Protein AF-Q6TPJ5-F1 (afdb_monomer)

Nearest PDB structures (foldseek):
  4dep-assembly2_E  TM=9.078E-01  e=1.684E-03  Homo sapiens
  4gaf-assembly1_B  TM=8.472E-01  e=1.483E-03  Homo sapiens
  6u6u-assembly1_R  TM=8.331E-01  e=2.036E-03  Homo sapiens
  5e5r-assembly2_D  TM=7.362E-01  e=3.309E-02  Mus musculus
  8g4l-assembly1_n  TM=6.996E-01  e=2.079E-01  Homo sapiens

Organism: Rattus norvegicus (NCBI:txid10116)

Solvent-accessible surface area (backbone atoms only — not comparable to full-atom values): 7032 Å² total; per-residue (Å²): 131,92,81,87,82,94,80,81,73,74,75,73,72,68,80,77,75,69,92,69,78,83,75,80,84,60,87,78,92,83,87,72,57,71,73,33,77,34,77,48,69,58,76,68,91,72,84,78,94,51,61,47,47,43,25,39,57,87,79,67,44,71,53,46,64,52,83,88,42,51,57,22,38,57,74,59,26,46,36,25,61,54,26,50,75,87,71,68,76,62,69,45,68,48,74,49,72,79,76,80,78,74,83,127

Foldseek 3Di:
DDDDDPPDPPVVVPPPPDPPDPPPDDDDDDDDDAQAKDKDFADDDDDDQFDKWKAQVVVRDTADQDPVDQWHDDRRITIHNDDHPVSDGDMDMDGDDDPPPPDD

InterPro domains:
  IPR003598 Immunoglobulin subtype 2 [SM00408] (33-100)
  IPR007110 Immunoglobulin-like domain [PS50835] (18-104)
  IPR013783 Immunoglobulin-like fold [G3DSA:2.60.40.10] (25-104)
  IPR036179 Immunoglobulin-like domain superfamily [SSF48726] (24-98)
  IPR041416 IL-1Ra-like, immunoglobulin domain [PF18452] (51-100)

Structure (mmCIF, N/CA/C/O backbone):
data_AF-Q6TPJ5-F1
#
_entry.id   AF-Q6TPJ5-F1
#
loop_
_atom_site.group_PDB
_atom_site.id
_atom_site.type_symbol
_atom_site.label_atom_id
_atom_site.label_alt_id
_atom_site.label_comp_id
_atom_site.label_asym_id
_atom_site.label_entity_id
_atom_site.label_seq_id
_atom_site.pdbx_PDB_ins_code
_atom_site.Cartn_x
_atom_site.Cartn_y
_atom_site.Cartn_z
_atom_site.occupancy
_atom_site.B_iso_or_equiv
_atom_site.auth_seq_id
_atom_site.auth_comp_id
_atom_site.auth_asym_id
_atom_site.auth_atom_id
_atom_site.pdbx_PDB_model_num
ATOM 1 N N . MET A 1 1 ? 27.093 7.537 -65.300 1.00 29.89 1 MET A N 1
ATOM 2 C CA . MET A 1 1 ? 27.827 8.443 -64.395 1.00 29.89 1 MET A CA 1
ATOM 3 C C . MET A 1 1 ? 26.827 9.472 -63.882 1.00 29.89 1 MET A C 1
ATOM 5 O O . MET A 1 1 ? 26.262 10.138 -64.728 1.00 29.89 1 MET A O 1
ATOM 9 N N . ILE A 1 2 ? 26.607 9.544 -62.554 1.00 35.25 2 ILE A N 1
ATOM 10 C CA . ILE A 1 2 ? 25.951 10.652 -61.803 1.00 35.25 2 ILE A CA 1
ATOM 11 C C . ILE A 1 2 ? 24.450 10.880 -62.114 1.00 35.25 2 ILE A C 1
ATOM 13 O O . ILE A 1 2 ? 24.061 10.995 -63.258 1.00 35.25 2 ILE A O 1
ATOM 17 N N . GLY A 1 3 ? 23.507 10.982 -61.178 1.00 39.25 3 GLY A N 1
ATOM 18 C CA . GLY A 1 3 ? 23.495 10.938 -59.721 1.00 39.25 3 GLY A CA 1
ATOM 19 C C . GLY A 1 3 ? 22.042 10.661 -59.284 1.00 39.25 3 GLY A C 1
ATOM 20 O O . GLY A 1 3 ? 21.097 11.094 -59.928 1.00 39.25 3 GLY A O 1
ATOM 21 N N . LYS A 1 4 ? 21.803 9.752 -58.341 1.00 45.34 4 LYS A N 1
ATOM 22 C CA . LYS A 1 4 ? 22.053 9.917 -56.903 1.00 45.34 4 LYS A CA 1
ATOM 23 C C . LYS A 1 4 ? 20.892 10.695 -56.242 1.00 45.34 4 LYS A C 1
ATOM 25 O O . LYS A 1 4 ? 20.885 11.913 -56.222 1.00 45.34 4 LYS A O 1
ATOM 30 N N . TRP A 1 5 ? 19.984 9.913 -55.645 1.00 40.97 5 TRP A N 1
ATOM 31 C CA . TRP A 1 5 ? 19.223 10.212 -54.420 1.00 40.97 5 TRP A CA 1
ATOM 32 C C . TRP A 1 5 ? 17.953 11.067 -54.546 1.00 40.97 5 TRP A C 1
ATOM 34 O O . TRP A 1 5 ? 17.933 12.253 -54.247 1.00 40.97 5 TRP A O 1
ATOM 44 N N . ARG A 1 6 ? 16.832 10.389 -54.833 1.00 48.78 6 ARG A N 1
ATOM 45 C CA . ARG A 1 6 ? 15.469 10.877 -54.538 1.00 48.78 6 ARG A CA 1
ATOM 46 C C . ARG A 1 6 ? 14.810 10.152 -53.354 1.00 48.78 6 ARG A C 1
ATOM 48 O O . ARG A 1 6 ? 13.591 10.103 -53.260 1.00 48.78 6 ARG A O 1
ATOM 55 N N . MET A 1 7 ? 15.611 9.590 -52.445 1.00 46.97 7 MET A N 1
ATOM 56 C CA . MET A 1 7 ? 15.137 8.848 -51.266 1.00 46.97 7 MET A CA 1
ATOM 57 C C . MET A 1 7 ? 15.885 9.299 -50.003 1.00 46.97 7 MET A C 1
ATOM 59 O O . MET A 1 7 ? 16.566 8.514 -49.361 1.00 46.97 7 MET A O 1
ATOM 63 N N . GLY A 1 8 ? 15.845 10.598 -49.697 1.00 52.53 8 GLY A N 1
ATOM 64 C CA . GLY A 1 8 ? 16.643 11.197 -48.615 1.00 52.53 8 GLY A CA 1
ATOM 65 C C . GLY A 1 8 ? 15.854 11.982 -47.568 1.00 52.53 8 GLY A C 1
ATOM 66 O O . GLY A 1 8 ? 16.467 12.690 -46.785 1.00 52.53 8 GLY A O 1
ATOM 67 N N . LEU A 1 9 ? 14.518 11.903 -47.560 1.00 50.03 9 LEU A N 1
ATOM 68 C CA . LEU A 1 9 ? 13.681 12.687 -46.631 1.00 50.03 9 LEU A CA 1
ATOM 69 C C . LEU A 1 9 ? 12.661 11.862 -45.835 1.00 50.03 9 LEU A C 1
ATOM 71 O O . LEU A 1 9 ? 12.145 12.347 -44.839 1.00 50.03 9 LEU A O 1
ATOM 75 N N . TRP A 1 10 ? 12.420 10.601 -46.203 1.00 51.88 10 TRP A N 1
ATOM 76 C CA . TRP A 1 10 ? 11.512 9.722 -45.450 1.00 51.88 10 TRP A CA 1
ATOM 77 C C . TRP A 1 10 ? 12.231 8.902 -44.368 1.00 51.88 10 TRP A C 1
ATOM 79 O O . TRP A 1 10 ? 11.609 8.480 -43.401 1.00 51.88 10 TRP A O 1
ATOM 89 N N . ALA A 1 11 ? 13.548 8.708 -44.495 1.00 50.75 11 ALA A N 1
ATOM 90 C CA . ALA A 1 11 ? 14.318 7.860 -43.583 1.00 50.75 11 ALA A CA 1
ATOM 91 C C . ALA A 1 11 ? 14.699 8.544 -42.254 1.00 50.75 11 ALA A C 1
ATOM 93 O O . ALA A 1 11 ? 15.004 7.856 -41.286 1.00 50.75 11 ALA A O 1
ATOM 94 N N . LEU A 1 12 ? 14.671 9.881 -42.179 1.00 49.94 12 LEU A N 1
ATOM 95 C CA . LEU A 1 12 ? 15.100 10.625 -40.983 1.00 49.94 12 LEU A CA 1
ATOM 96 C C . LEU A 1 12 ? 13.972 10.885 -39.971 1.00 49.94 12 LEU A C 1
ATOM 98 O O . LEU A 1 12 ? 14.258 11.195 -38.820 1.00 49.94 12 LEU A O 1
ATOM 102 N N . ALA A 1 13 ? 12.704 10.714 -40.358 1.00 51.66 13 ALA A N 1
ATOM 103 C CA . ALA A 1 13 ? 11.561 10.922 -39.461 1.00 51.66 13 ALA A CA 1
ATOM 104 C C . ALA A 1 13 ? 11.238 9.704 -38.569 1.00 51.66 13 ALA A C 1
ATOM 106 O O . ALA A 1 13 ? 10.402 9.801 -37.678 1.00 51.66 13 ALA A O 1
ATOM 107 N N . ILE A 1 14 ? 11.887 8.556 -38.796 1.00 54.06 14 ILE A N 1
ATOM 108 C CA . ILE A 1 14 ? 11.564 7.289 -38.114 1.00 54.06 14 ILE A CA 1
ATOM 109 C C . ILE A 1 14 ? 12.385 7.104 -36.817 1.00 54.06 14 ILE A C 1
ATOM 111 O O . ILE A 1 14 ? 12.059 6.257 -35.995 1.00 54.06 14 ILE A O 1
ATOM 115 N N . LEU A 1 15 ? 13.423 7.917 -36.578 1.00 52.34 15 LEU A N 1
ATOM 116 C CA . LEU A 1 15 ? 14.360 7.725 -35.455 1.00 52.34 15 LEU A CA 1
ATOM 117 C C . LEU A 1 15 ? 14.088 8.575 -34.201 1.00 52.34 15 LEU A C 1
ATOM 119 O O . LEU A 1 15 ? 14.848 8.481 -33.242 1.00 52.34 15 LEU A O 1
ATOM 123 N N . THR A 1 16 ? 13.028 9.387 -34.164 1.00 62.81 16 THR A N 1
ATOM 124 C CA . THR A 1 16 ? 12.763 10.302 -33.032 1.00 62.81 16 THR A CA 1
ATOM 125 C C . THR A 1 16 ? 11.454 10.041 -32.286 1.00 62.81 16 THR A C 1
ATOM 127 O O . THR A 1 16 ? 11.069 10.829 -31.426 1.00 62.81 16 THR A O 1
ATOM 130 N N . VAL A 1 17 ? 10.780 8.919 -32.542 1.00 54.75 17 VAL A N 1
ATOM 131 C CA . VAL A 1 17 ? 9.478 8.607 -31.939 1.00 54.75 17 VAL A CA 1
ATOM 132 C C . VAL A 1 17 ? 9.534 7.217 -31.306 1.00 54.75 17 VAL A C 1
ATOM 134 O O . VAL A 1 17 ? 9.678 6.228 -32.015 1.00 54.75 17 VAL A O 1
ATOM 137 N N . PRO A 1 18 ? 9.287 7.079 -30.002 1.00 55.31 18 PRO A N 1
ATOM 138 C CA . PRO A 1 18 ? 9.993 7.586 -28.834 1.00 55.31 18 PRO A CA 1
ATOM 139 C C . PRO A 1 18 ? 10.566 6.407 -28.015 1.00 55.31 18 PRO A C 1
ATOM 141 O O . PRO A 1 18 ? 10.146 5.255 -28.140 1.00 55.31 18 PRO A O 1
ATOM 144 N N . MET A 1 19 ? 11.489 6.700 -27.103 1.00 53.84 19 MET A N 1
ATOM 145 C CA . MET A 1 19 ? 11.856 5.818 -25.993 1.00 53.84 19 MET A CA 1
ATOM 146 C C . MET A 1 19 ? 10.626 5.661 -25.079 1.00 53.84 19 MET A C 1
ATOM 148 O O . MET A 1 19 ? 10.517 6.317 -24.049 1.00 53.84 19 MET A O 1
ATOM 152 N N . TYR A 1 20 ? 9.631 4.881 -25.511 1.00 57.34 20 TYR A N 1
ATOM 153 C CA . TYR A 1 20 ? 8.446 4.578 -24.720 1.00 57.34 20 TYR A CA 1
ATOM 154 C C . TYR A 1 20 ? 8.932 3.882 -23.453 1.00 57.34 20 TYR A C 1
ATOM 156 O O . TYR A 1 20 ? 9.462 2.771 -23.505 1.00 57.34 20 TYR A O 1
ATOM 164 N N . PHE A 1 21 ? 8.785 4.562 -22.317 1.00 53.00 21 P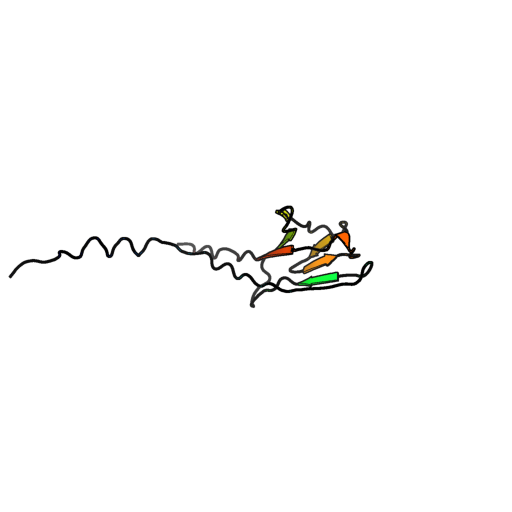HE A N 1
ATOM 165 C CA . PHE A 1 21 ? 8.922 3.958 -21.003 1.00 53.00 21 PHE A CA 1
ATOM 166 C C . PHE A 1 21 ? 8.140 2.641 -21.004 1.00 53.00 21 PHE A C 1
ATOM 168 O O . PHE A 1 21 ? 6.922 2.644 -21.187 1.00 53.00 21 PHE A O 1
ATOM 175 N N . ILE A 1 22 ? 8.829 1.509 -20.837 1.00 52.66 22 ILE A N 1
ATOM 176 C CA . ILE A 1 22 ? 8.156 0.221 -20.676 1.00 52.66 22 ILE A CA 1
ATOM 177 C C . ILE A 1 22 ? 7.545 0.230 -19.275 1.00 52.66 22 ILE A C 1
ATOM 179 O O . ILE A 1 22 ? 8.183 -0.157 -18.298 1.00 52.66 22 ILE A O 1
ATOM 183 N N . VAL A 1 23 ? 6.308 0.710 -19.164 1.00 55.88 23 VAL A N 1
ATOM 184 C CA . VAL A 1 23 ? 5.503 0.506 -17.962 1.00 55.88 23 VAL A CA 1
ATOM 185 C C . VAL A 1 23 ? 5.063 -0.953 -17.979 1.00 55.88 23 VAL A C 1
ATOM 187 O O . VAL A 1 23 ? 4.200 -1.353 -18.755 1.00 55.88 23 VAL A O 1
ATOM 190 N N . THR A 1 24 ? 5.690 -1.786 -17.149 1.00 58.47 24 THR A N 1
ATOM 191 C CA . THR A 1 24 ? 5.217 -3.155 -16.936 1.00 58.47 24 THR A CA 1
ATOM 192 C C . THR A 1 24 ? 4.007 -3.106 -16.010 1.00 58.47 24 THR A C 1
ATOM 194 O O . THR A 1 24 ? 4.156 -3.072 -14.789 1.00 58.47 24 THR A O 1
ATOM 197 N N . GLU A 1 25 ? 2.806 -3.073 -16.576 1.00 64.19 25 GLU A N 1
ATOM 198 C CA . GLU A 1 25 ? 1.571 -3.083 -15.796 1.00 64.19 25 GLU A CA 1
ATOM 199 C C . GLU A 1 25 ? 1.249 -4.518 -15.350 1.00 64.19 25 GLU A C 1
ATOM 201 O O . GLU A 1 25 ? 0.634 -5.313 -16.058 1.00 64.19 25 GLU A O 1
ATOM 206 N N . GLY A 1 26 ? 1.741 -4.897 -14.170 1.00 70.94 26 GLY A N 1
ATOM 207 C CA . GLY A 1 26 ? 1.378 -6.155 -13.527 1.00 70.94 26 GLY A CA 1
ATOM 208 C C . GLY A 1 26 ? 0.126 -5.973 -12.676 1.00 70.94 26 GLY A C 1
ATOM 209 O O . GLY A 1 26 ? 0.215 -5.447 -11.570 1.00 70.94 26 GLY A O 1
ATOM 210 N N . ARG A 1 27 ? -1.041 -6.433 -13.137 1.00 81.06 27 ARG A N 1
ATOM 211 C CA . ARG A 1 27 ? -2.257 -6.443 -12.308 1.00 81.06 27 ARG A CA 1
ATOM 212 C C . ARG A 1 27 ? -2.325 -7.732 -11.490 1.00 81.06 27 ARG A C 1
ATOM 214 O O . ARG A 1 27 ? -2.321 -8.826 -12.047 1.00 81.06 27 ARG A O 1
ATOM 221 N N . LYS A 1 28 ? -2.416 -7.610 -10.164 1.00 89.94 28 LYS A N 1
ATOM 222 C CA . LYS A 1 28 ? -2.600 -8.744 -9.248 1.00 89.94 28 LYS A CA 1
ATOM 223 C C . LYS A 1 28 ? -3.739 -8.459 -8.276 1.00 89.94 28 LYS A C 1
ATOM 225 O O . LYS A 1 28 ? -3.713 -7.454 -7.575 1.00 89.94 28 LYS A O 1
ATOM 230 N N . THR A 1 29 ? -4.714 -9.357 -8.209 1.00 93.44 29 THR A N 1
ATOM 231 C CA . THR A 1 29 ? -5.795 -9.305 -7.216 1.00 93.44 29 THR A CA 1
ATOM 232 C C . THR A 1 29 ? -5.313 -9.853 -5.878 1.00 93.44 29 THR A C 1
ATOM 234 O O . THR A 1 29 ? -4.609 -10.863 -5.833 1.00 93.44 29 THR A O 1
ATOM 237 N N . SER A 1 30 ? -5.690 -9.187 -4.791 1.00 94.69 30 SER A N 1
ATOM 238 C CA . SER A 1 30 ? -5.452 -9.627 -3.414 1.00 94.69 30 SER A CA 1
ATOM 239 C C . SER A 1 30 ? -6.725 -9.390 -2.611 1.00 94.69 30 SER A C 1
ATOM 241 O O . SER A 1 30 ? 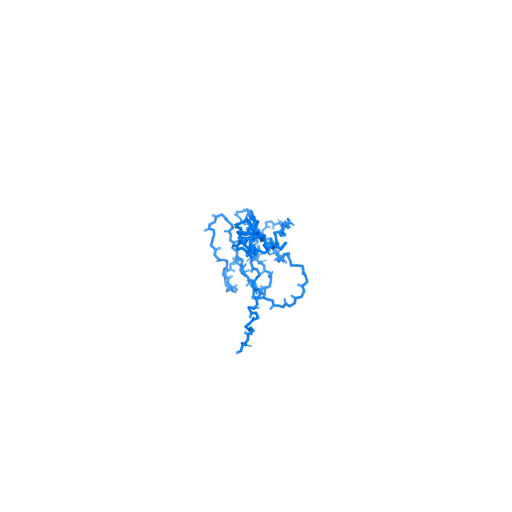-7.440 -8.431 -2.886 1.00 94.69 30 SER A O 1
ATOM 243 N N . TRP A 1 31 ? -6.996 -10.253 -1.637 1.00 96.38 31 TRP A N 1
ATOM 244 C CA . TRP A 1 31 ? -8.203 -10.212 -0.813 1.00 96.38 31 TRP A CA 1
ATOM 245 C C . TRP A 1 31 ? -7.816 -10.425 0.650 1.00 96.38 31 TRP A C 1
ATOM 247 O O . TRP A 1 31 ? -6.795 -11.056 0.926 1.00 96.38 31 TRP A O 1
ATOM 257 N N . GLY A 1 32 ? -8.624 -9.907 1.568 1.00 95.56 32 GLY A N 1
ATOM 258 C CA . GLY A 1 32 ? -8.469 -10.088 3.009 1.00 95.56 32 GLY A CA 1
ATOM 259 C C . GLY A 1 32 ? -9.827 -10.023 3.696 1.00 95.56 32 GLY A C 1
ATOM 260 O O . GLY A 1 32 ? -10.797 -9.556 3.096 1.00 95.56 32 GLY A O 1
ATOM 261 N N . LEU A 1 33 ? -9.893 -10.510 4.932 1.00 97.62 33 LEU A N 1
ATOM 262 C CA . LEU A 1 33 ? -11.086 -10.402 5.762 1.00 97.62 33 LEU A CA 1
ATOM 263 C C . LEU A 1 33 ? -11.100 -9.053 6.491 1.00 97.62 33 LEU A C 1
ATOM 265 O O . LEU A 1 33 ? -10.051 -8.491 6.816 1.00 97.62 33 LEU A O 1
ATOM 269 N N . GLU A 1 34 ? -12.295 -8.527 6.751 1.00 98.12 34 GLU A N 1
ATOM 270 C CA . GLU A 1 34 ? -12.451 -7.341 7.587 1.00 98.12 34 GLU A CA 1
ATOM 271 C C . GLU A 1 34 ? -11.877 -7.586 8.991 1.00 98.12 34 GLU A C 1
ATOM 273 O O . GLU A 1 34 ? -12.011 -8.672 9.550 1.00 98.12 34 GLU A O 1
ATOM 278 N N . ASN A 1 35 ? -11.238 -6.564 9.561 1.00 98.19 35 ASN A N 1
ATOM 279 C CA . ASN A 1 35 ? -10.562 -6.581 10.861 1.00 98.19 35 ASN A CA 1
ATOM 280 C C . ASN A 1 35 ? -9.308 -7.471 10.944 1.00 98.19 35 ASN A C 1
ATOM 282 O O . ASN A 1 35 ? -8.634 -7.474 11.976 1.00 98.19 35 ASN A O 1
ATOM 286 N N . GLU A 1 36 ? -8.926 -8.151 9.862 1.00 98.31 36 GLU A N 1
ATOM 287 C CA . GLU A 1 36 ? -7.676 -8.904 9.784 1.00 98.31 36 GLU A CA 1
ATOM 288 C C . GLU A 1 36 ? -6.531 -8.089 9.168 1.00 98.31 36 GLU A C 1
ATOM 290 O O . GLU A 1 36 ? -6.709 -7.041 8.542 1.00 98.31 36 GLU A O 1
ATOM 295 N N . ALA A 1 37 ? -5.308 -8.580 9.361 1.00 98.12 37 ALA A N 1
ATOM 296 C CA . ALA A 1 37 ? -4.126 -8.018 8.729 1.00 98.12 37 ALA A CA 1
ATOM 297 C C . ALA A 1 37 ? -4.049 -8.439 7.254 1.00 98.12 37 ALA A C 1
ATOM 299 O O . ALA A 1 37 ? -3.902 -9.622 6.952 1.00 98.12 37 ALA A O 1
ATOM 300 N N . LEU A 1 38 ? -4.032 -7.471 6.335 1.00 98.25 38 LEU A N 1
ATOM 301 C CA . LEU A 1 38 ? -3.779 -7.718 4.913 1.00 98.25 38 LEU A CA 1
ATOM 302 C C . LEU A 1 38 ? -2.433 -7.114 4.500 1.00 98.25 38 LEU A C 1
ATOM 304 O O . LEU A 1 38 ? -2.153 -5.939 4.739 1.00 98.25 38 LEU A O 1
ATOM 308 N N . ILE A 1 39 ? -1.580 -7.920 3.862 1.00 97.44 39 ILE A N 1
ATOM 309 C CA . ILE A 1 39 ? -0.262 -7.494 3.376 1.00 97.44 39 ILE A CA 1
ATOM 310 C C . ILE A 1 39 ? -0.150 -7.820 1.890 1.00 97.44 39 ILE A C 1
ATOM 312 O O . ILE A 1 39 ? -0.017 -8.979 1.501 1.00 97.44 39 ILE A O 1
ATOM 316 N N . VAL A 1 40 ? -0.134 -6.782 1.062 1.00 95.94 40 VAL A N 1
ATOM 317 C CA . VAL A 1 40 ? -0.057 -6.895 -0.394 1.00 95.94 40 VAL A CA 1
ATOM 318 C C . VAL A 1 40 ? 1.360 -6.582 -0.853 1.00 95.94 40 VAL A C 1
ATOM 320 O O . VAL A 1 40 ? 1.941 -5.564 -0.483 1.00 95.94 40 VAL A O 1
ATOM 323 N N . ARG A 1 41 ? 1.940 -7.469 -1.662 1.00 92.19 41 ARG A N 1
ATOM 324 C CA . ARG A 1 41 ? 3.261 -7.272 -2.268 1.00 92.19 41 ARG A CA 1
ATOM 325 C C . ARG A 1 41 ? 3.109 -6.673 -3.662 1.00 92.19 41 ARG A C 1
ATOM 327 O O . ARG A 1 41 ? 2.284 -7.161 -4.432 1.00 92.19 41 ARG A O 1
ATOM 334 N N . CYS A 1 42 ? 3.939 -5.688 -3.996 1.00 90.19 4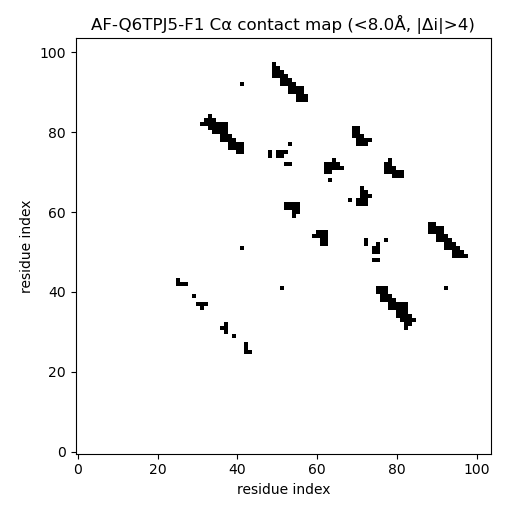2 CYS A N 1
ATOM 335 C CA . CYS A 1 42 ? 3.972 -5.128 -5.343 1.00 90.19 42 CYS A CA 1
ATOM 336 C C . CYS A 1 42 ? 4.384 -6.228 -6.343 1.00 90.19 42 CYS A C 1
ATOM 338 O O . CYS A 1 42 ? 5.374 -6.930 -6.099 1.00 90.19 42 CYS A O 1
ATOM 340 N N . PRO A 1 43 ? 3.630 -6.448 -7.432 1.00 85.44 43 PRO A N 1
ATOM 341 C CA . PRO A 1 43 ? 3.991 -7.430 -8.448 1.00 85.44 43 PRO A CA 1
ATOM 342 C C . PRO A 1 43 ? 5.222 -6.958 -9.243 1.00 85.44 43 PRO A C 1
ATOM 344 O O . PRO A 1 43 ? 5.102 -6.263 -10.244 1.00 85.44 43 PRO A O 1
ATOM 347 N N . GLN A 1 44 ? 6.420 -7.349 -8.801 1.00 75.75 44 GLN A N 1
ATOM 348 C CA . GLN A 1 44 ? 7.690 -7.081 -9.488 1.00 75.75 44 GLN A CA 1
ATOM 349 C C . GLN A 1 44 ? 8.174 -8.312 -10.269 1.00 75.75 44 GLN A C 1
ATOM 351 O O . GLN A 1 44 ? 8.130 -9.437 -9.764 1.00 75.75 44 GLN A O 1
ATOM 356 N N . ARG A 1 45 ? 8.712 -8.099 -11.476 1.00 62.28 45 ARG A N 1
ATOM 357 C CA . ARG A 1 45 ? 9.395 -9.132 -12.273 1.00 62.28 45 ARG A CA 1
ATOM 358 C C . ARG A 1 45 ? 10.914 -9.072 -12.016 1.00 62.28 45 ARG A C 1
ATOM 360 O O . ARG A 1 45 ? 11.646 -8.471 -12.784 1.00 62.28 45 ARG A O 1
ATOM 367 N N . GLY A 1 46 ? 11.373 -9.694 -10.923 1.00 61.16 46 GLY A N 1
ATOM 368 C CA . GLY A 1 46 ? 12.803 -9.885 -10.602 1.00 61.16 46 GLY A CA 1
ATOM 369 C C . GLY A 1 46 ? 13.581 -8.667 -10.048 1.00 61.16 46 GLY A C 1
ATOM 370 O O . GLY A 1 46 ? 13.146 -7.531 -10.186 1.00 61.16 46 GLY A O 1
ATOM 371 N N . GLY A 1 47 ? 14.727 -8.960 -9.402 1.00 60.44 47 GLY A N 1
ATOM 372 C CA . GLY A 1 47 ? 15.925 -8.112 -9.188 1.00 60.44 47 GLY A CA 1
ATOM 373 C C . GLY A 1 47 ? 15.841 -6.763 -8.439 1.00 60.44 47 GLY A C 1
ATOM 374 O O . GLY A 1 47 ? 15.242 -5.822 -8.936 1.00 60.44 47 GLY A O 1
ATOM 375 N N . ALA A 1 48 ? 16.602 -6.659 -7.335 1.00 55.47 48 ALA A N 1
ATOM 376 C CA . ALA A 1 48 ? 16.920 -5.482 -6.495 1.00 55.47 48 ALA A CA 1
ATOM 377 C C . ALA A 1 48 ? 15.782 -4.839 -5.668 1.00 55.47 48 ALA A C 1
ATOM 379 O O . ALA A 1 48 ? 14.635 -4.721 -6.099 1.00 55.47 48 ALA A O 1
ATOM 380 N N . ILE A 1 49 ? 16.132 -4.411 -4.441 1.00 65.56 49 ILE A N 1
ATOM 381 C CA . ILE A 1 49 ? 15.273 -3.622 -3.541 1.00 65.56 49 ILE A CA 1
ATOM 382 C C . ILE A 1 49 ? 15.236 -2.196 -4.085 1.00 65.56 49 ILE A C 1
ATOM 384 O O . ILE A 1 49 ? 15.972 -1.318 -3.643 1.00 65.56 49 ILE A O 1
ATOM 388 N N . ASN A 1 50 ? 14.403 -1.986 -5.091 1.00 72.25 50 ASN A N 1
ATOM 389 C CA . ASN A 1 50 ? 14.139 -0.655 -5.602 1.00 72.25 50 ASN A CA 1
ATOM 390 C C . ASN A 1 50 ? 13.158 0.066 -4.666 1.00 72.25 50 ASN A C 1
ATOM 392 O O . ASN A 1 50 ? 12.296 -0.585 -4.063 1.00 72.25 50 ASN A O 1
ATOM 396 N N . PRO A 1 51 ? 13.260 1.397 -4.518 1.00 80.56 51 PRO A N 1
ATOM 397 C CA . PRO A 1 51 ? 12.232 2.176 -3.848 1.00 80.56 51 PRO A CA 1
ATOM 398 C C . PRO A 1 51 ? 10.875 1.926 -4.517 1.00 80.56 51 PRO A C 1
ATOM 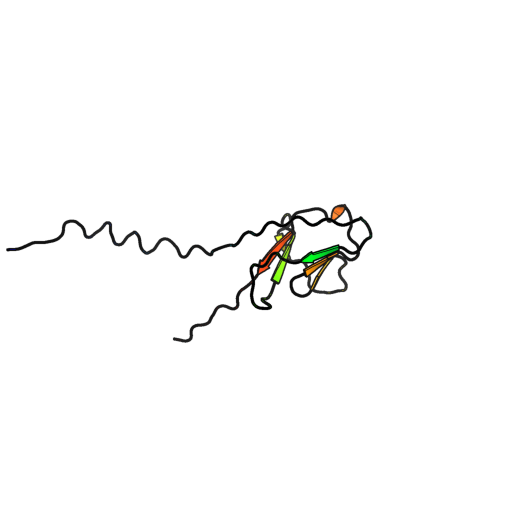400 O O . PRO A 1 51 ? 10.725 2.114 -5.727 1.00 80.56 51 PRO A O 1
ATOM 403 N N . VAL A 1 52 ? 9.898 1.485 -3.721 1.00 88.56 52 VAL A N 1
ATOM 404 C CA . VAL A 1 52 ? 8.518 1.274 -4.166 1.00 88.56 52 VAL A CA 1
ATOM 405 C C . VAL A 1 52 ? 7.633 2.320 -3.518 1.00 88.56 52 VAL A C 1
ATOM 407 O O . VAL A 1 52 ? 7.616 2.477 -2.296 1.00 88.56 52 VAL A O 1
ATOM 410 N N . GLU A 1 53 ? 6.873 3.015 -4.348 1.00 92.56 53 GLU A N 1
ATOM 411 C CA . GLU A 1 53 ? 5.858 3.964 -3.918 1.00 92.56 53 GLU A CA 1
ATOM 412 C C . GLU A 1 53 ? 4.486 3.364 -4.185 1.00 92.56 53 GLU A C 1
ATOM 414 O O . GLU A 1 53 ? 4.264 2.780 -5.243 1.00 92.56 53 GLU A O 1
ATOM 419 N N . TRP A 1 54 ? 3.572 3.487 -3.227 1.00 95.44 54 TRP A N 1
ATOM 420 C CA . TRP A 1 54 ? 2.193 3.043 -3.391 1.00 95.44 54 TRP A CA 1
ATOM 421 C C . TRP A 1 54 ? 1.257 4.235 -3.414 1.00 95.44 54 TRP A C 1
ATOM 423 O O . TRP A 1 54 ? 1.455 5.198 -2.671 1.00 95.44 54 TRP A O 1
ATOM 433 N N . TYR A 1 55 ? 0.217 4.117 -4.224 1.00 96.81 55 TYR A N 1
ATOM 434 C CA . TYR A 1 55 ? -0.816 5.119 -4.400 1.00 96.81 55 TYR A CA 1
ATOM 435 C C . TYR A 1 55 ? -2.184 4.462 -4.314 1.00 96.81 55 TYR A C 1
ATOM 437 O O . TYR A 1 55 ? -2.370 3.348 -4.813 1.00 96.81 55 TYR A O 1
ATOM 445 N N . TYR A 1 56 ? -3.141 5.158 -3.709 1.00 97.38 56 TYR A N 1
ATOM 446 C CA . TYR A 1 56 ? -4.541 4.808 -3.901 1.00 97.38 56 TYR A CA 1
ATOM 447 C C . TYR A 1 56 ? -4.982 5.351 -5.256 1.00 97.38 56 TYR A C 1
ATOM 449 O O . TYR A 1 56 ? -4.954 6.559 -5.478 1.00 97.38 56 TYR A O 1
ATOM 457 N N . SER A 1 57 ? -5.343 4.472 -6.190 1.00 94.50 57 SER A N 1
ATOM 458 C CA . SER A 1 57 ? -5.491 4.867 -7.595 1.00 94.50 57 SER A CA 1
ATOM 459 C C . SER A 1 57 ? -6.638 5.853 -7.822 1.00 94.50 57 SER A C 1
ATOM 461 O O . SER A 1 57 ? -6.582 6.624 -8.771 1.00 94.50 57 SER A O 1
ATOM 463 N N . ASN A 1 58 ? -7.659 5.849 -6.957 1.00 93.38 58 ASN A N 1
ATOM 464 C CA . ASN A 1 58 ? -8.803 6.756 -7.073 1.00 93.38 58 ASN A CA 1
ATOM 465 C C . ASN A 1 58 ? -8.423 8.211 -6.735 1.00 93.38 58 ASN A C 1
ATOM 467 O O . ASN A 1 58 ? -8.715 9.120 -7.503 1.00 93.38 58 ASN A O 1
ATOM 471 N N . THR A 1 59 ? -7.725 8.437 -5.617 1.00 96.00 59 THR A N 1
ATOM 472 C CA . THR A 1 59 ? -7.333 9.795 -5.189 1.00 96.00 59 THR A CA 1
ATOM 473 C C . THR A 1 59 ? -5.964 10.219 -5.715 1.00 96.00 59 THR A C 1
ATOM 475 O O . THR A 1 59 ? -5.590 11.383 -5.601 1.00 96.00 59 THR A O 1
ATOM 478 N N . ASN A 1 60 ? -5.201 9.281 -6.284 1.00 95.12 60 ASN A N 1
ATOM 479 C CA . ASN A 1 60 ? -3.792 9.448 -6.634 1.00 95.12 60 ASN A CA 1
ATOM 480 C C . ASN A 1 60 ? -2.926 9.908 -5.442 1.00 95.12 60 ASN A C 1
ATOM 482 O O . ASN A 1 60 ? -1.854 10.493 -5.606 1.00 95.12 60 ASN A O 1
ATOM 486 N N . GLU A 1 61 ? -3.382 9.641 -4.217 1.00 96.56 61 GLU A N 1
ATOM 487 C CA . GLU A 1 61 ? -2.655 9.988 -3.006 1.00 96.56 61 GLU A CA 1
ATOM 488 C C . GLU A 1 61 ? -1.618 8.923 -2.685 1.00 96.56 61 GLU A C 1
ATOM 490 O O . GLU A 1 61 ? -1.874 7.715 -2.738 1.00 96.56 61 GLU A O 1
ATOM 495 N N . ARG A 1 62 ? -0.428 9.389 -2.309 1.00 96.81 62 ARG A N 1
ATOM 496 C CA . ARG A 1 62 ? 0.664 8.518 -1.890 1.00 96.81 62 ARG A CA 1
ATOM 497 C C . ARG A 1 62 ? 0.365 7.925 -0.518 1.00 96.81 62 ARG A C 1
ATOM 499 O O . ARG A 1 62 ? 0.154 8.654 0.450 1.00 96.81 62 ARG A O 1
ATOM 506 N N . ILE A 1 63 ? 0.457 6.604 -0.410 1.00 97.75 63 ILE A N 1
ATOM 507 C CA . ILE A 1 63 ? 0.318 5.910 0.867 1.00 97.75 63 ILE A CA 1
ATOM 508 C C . ILE A 1 63 ? 1.555 6.195 1.738 1.00 97.75 63 ILE A C 1
ATOM 510 O O . ILE A 1 63 ? 2.692 6.039 1.279 1.00 97.75 63 ILE A O 1
ATOM 514 N N . PRO A 1 64 ? 1.376 6.598 3.006 1.00 96.81 64 PRO A N 1
ATOM 515 C CA . PRO A 1 64 ? 2.487 6.957 3.877 1.00 96.81 64 PRO A CA 1
ATOM 516 C C . PRO A 1 64 ? 3.327 5.741 4.292 1.00 96.81 64 PRO A C 1
ATOM 518 O O . PRO A 1 64 ? 2.856 4.610 4.346 1.00 96.81 64 PRO A O 1
ATOM 521 N N . THR A 1 65 ? 4.582 5.976 4.671 1.00 96.00 65 THR A N 1
ATOM 522 C CA . THR A 1 65 ? 5.516 4.936 5.158 1.00 96.00 65 THR A CA 1
ATOM 523 C C . THR A 1 65 ? 5.537 4.796 6.686 1.00 96.00 65 THR A C 1
ATOM 525 O O . THR A 1 65 ? 6.181 3.902 7.237 1.00 96.00 65 THR A O 1
ATOM 528 N N . GLN A 1 66 ? 4.854 5.694 7.401 1.00 95.25 66 GLN A N 1
ATOM 529 C CA . GLN A 1 66 ? 4.859 5.752 8.863 1.00 95.25 66 GLN A CA 1
ATOM 530 C C . GLN A 1 66 ? 3.964 4.652 9.448 1.00 95.25 66 GLN A C 1
ATOM 532 O O . GLN A 1 66 ? 2.766 4.623 9.182 1.00 95.25 66 GLN A O 1
ATOM 537 N N . LYS A 1 67 ? 4.524 3.807 10.323 1.00 92.44 67 LYS A N 1
ATOM 538 C CA . LYS A 1 67 ? 3.817 2.674 10.959 1.00 92.44 67 LYS A CA 1
ATOM 539 C C . LYS A 1 67 ? 2.652 3.066 11.878 1.0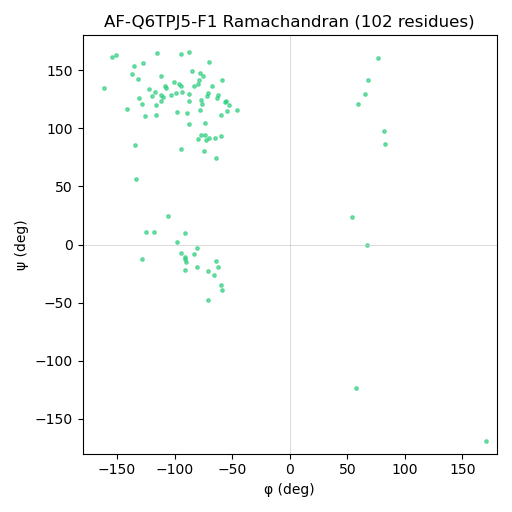0 92.44 67 LYS A C 1
ATOM 541 O O . LYS A 1 67 ? 1.890 2.196 12.271 1.00 92.44 67 LYS A O 1
ATOM 546 N N . ARG A 1 68 ? 2.541 4.346 12.257 1.00 94.56 68 ARG A N 1
ATOM 547 C CA . ARG A 1 68 ? 1.416 4.859 13.061 1.00 94.56 68 ARG A CA 1
ATOM 548 C C . ARG A 1 68 ? 0.106 4.915 12.275 1.00 94.56 68 ARG A C 1
ATOM 550 O O . ARG A 1 68 ? -0.957 4.962 12.877 1.00 94.56 68 ARG A O 1
ATOM 557 N N . ASN A 1 69 ? 0.188 4.962 10.945 1.00 97.12 69 ASN A N 1
ATOM 558 C CA . ASN A 1 69 ? -0.992 4.965 10.097 1.00 97.12 69 ASN A CA 1
ATOM 559 C C . ASN A 1 69 ? -1.528 3.540 9.989 1.00 97.12 69 ASN A C 1
ATOM 561 O O . ASN A 1 69 ? -0.752 2.597 9.863 1.00 97.12 69 ASN A O 1
ATOM 565 N N . ARG A 1 70 ? -2.855 3.395 9.992 1.00 97.25 70 ARG A N 1
ATOM 566 C CA . ARG A 1 70 ? -3.527 2.095 9.839 1.00 97.25 70 ARG A CA 1
ATOM 567 C C . ARG A 1 70 ? -3.163 1.408 8.517 1.00 97.25 70 ARG A C 1
ATOM 569 O O . ARG A 1 70 ? -2.962 0.195 8.481 1.00 97.25 70 ARG A O 1
ATOM 576 N N . ILE A 1 71 ? -3.051 2.202 7.450 1.00 98.06 71 ILE A N 1
ATOM 577 C CA . ILE A 1 71 ? -2.583 1.778 6.128 1.00 98.06 71 ILE A CA 1
ATOM 578 C C . ILE A 1 71 ? -1.231 2.433 5.869 1.00 98.06 71 ILE A C 1
ATOM 580 O O . ILE A 1 71 ? -1.107 3.659 5.942 1.00 98.06 71 ILE A O 1
ATOM 584 N N . PHE A 1 72 ? -0.210 1.629 5.584 1.00 97.75 72 PHE A N 1
ATOM 585 C CA . PHE A 1 72 ? 1.135 2.143 5.343 1.00 97.75 72 PHE A CA 1
ATOM 586 C C . PHE A 1 72 ? 1.982 1.219 4.470 1.00 97.75 72 PHE A C 1
ATOM 588 O O . PHE A 1 72 ? 1.726 0.021 4.333 1.00 97.75 72 PHE A O 1
ATOM 595 N N . VAL A 1 73 ? 3.045 1.787 3.908 1.00 96.25 73 VAL A N 1
ATOM 596 C CA . VAL A 1 73 ? 4.034 1.071 3.101 1.00 96.25 73 VAL A CA 1
ATOM 597 C C . VAL A 1 73 ? 5.238 0.682 3.946 1.00 96.25 73 VAL A C 1
ATOM 599 O O . VAL A 1 73 ? 5.766 1.469 4.732 1.00 96.25 73 VAL A O 1
ATOM 602 N N . SER A 1 74 ? 5.729 -0.536 3.745 1.00 93.31 74 SER A N 1
ATOM 603 C CA . SER A 1 74 ? 7.005 -0.987 4.288 1.00 93.31 74 SER A CA 1
ATOM 604 C C . SER A 1 74 ? 7.725 -1.851 3.257 1.00 93.31 74 SER A C 1
ATOM 606 O O . SER A 1 74 ? 7.243 -2.929 2.909 1.00 93.31 74 SER A O 1
ATOM 608 N N . ARG A 1 75 ? 8.896 -1.389 2.794 1.00 90.19 75 ARG A N 1
ATOM 609 C CA . ARG A 1 75 ? 9.627 -1.975 1.655 1.00 90.19 75 ARG A CA 1
ATOM 610 C C . ARG A 1 75 ? 8.743 -1.989 0.397 1.00 90.19 75 ARG A C 1
ATOM 612 O O . ARG A 1 75 ? 8.227 -0.949 0.019 1.00 90.19 75 ARG A O 1
ATOM 619 N N . ASP A 1 76 ? 8.538 -3.152 -0.211 1.00 90.31 76 ASP A N 1
ATOM 620 C CA . ASP A 1 76 ? 7.707 -3.386 -1.395 1.00 90.31 76 ASP A CA 1
ATOM 621 C C . ASP A 1 76 ? 6.246 -3.742 -1.056 1.00 90.31 76 ASP A C 1
ATOM 623 O O . ASP A 1 76 ? 5.488 -4.175 -1.930 1.00 90.31 76 ASP A O 1
ATOM 627 N N . ARG A 1 77 ? 5.844 -3.605 0.216 1.00 93.81 77 ARG A N 1
ATOM 628 C CA . ARG A 1 77 ? 4.560 -4.104 0.723 1.00 93.81 77 ARG A CA 1
ATOM 629 C C . ARG A 1 77 ? 3.654 -2.986 1.210 1.00 93.81 77 ARG A C 1
ATOM 631 O O . ARG A 1 77 ? 4.062 -2.182 2.049 1.00 93.81 77 ARG A O 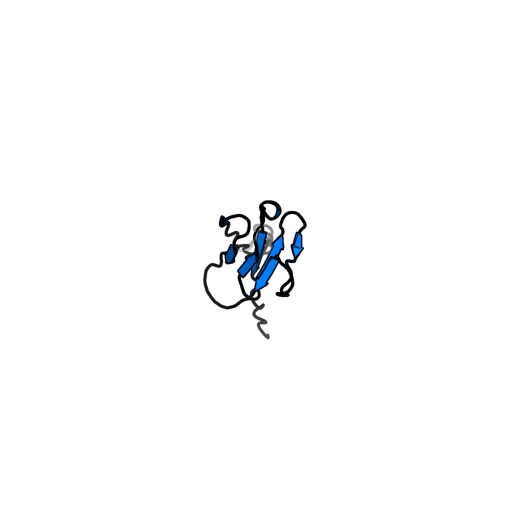1
ATOM 638 N N . LEU A 1 78 ? 2.412 -3.024 0.751 1.00 96.88 78 LEU A N 1
ATOM 639 C CA . LEU A 1 78 ? 1.294 -2.266 1.293 1.00 96.88 78 LEU A CA 1
ATOM 640 C C . LEU A 1 78 ? 0.652 -3.073 2.425 1.00 96.88 78 LEU A C 1
ATOM 642 O O . LEU A 1 78 ? 0.378 -4.263 2.261 1.00 96.88 78 LEU A O 1
ATOM 646 N N . LYS A 1 79 ? 0.456 -2.451 3.586 1.00 98.12 79 LYS A N 1
ATOM 647 C CA . LYS A 1 79 ? -0.072 -3.104 4.787 1.00 98.12 79 LYS A CA 1
ATOM 648 C C . LYS A 1 79 ? -1.337 -2.410 5.258 1.00 98.12 79 LYS A C 1
ATOM 650 O O . LYS A 1 79 ? -1.334 -1.191 5.403 1.00 98.12 79 LYS A O 1
ATOM 655 N N . PHE A 1 80 ? -2.350 -3.206 5.571 1.00 98.50 80 PHE A N 1
ATOM 656 C CA . PHE A 1 80 ? -3.595 -2.794 6.205 1.00 98.50 80 PHE A CA 1
ATOM 657 C C . PHE A 1 80 ? -3.668 -3.476 7.570 1.00 98.50 80 PHE A C 1
ATOM 659 O O . PHE A 1 80 ? -3.745 -4.703 7.634 1.00 98.50 80 PHE A O 1
ATOM 666 N N . LEU A 1 81 ? -3.571 -2.702 8.653 1.00 97.56 81 LEU A N 1
ATOM 667 C CA . LEU A 1 81 ? -3.513 -3.214 10.025 1.00 97.56 81 LEU A CA 1
ATOM 668 C C . LEU A 1 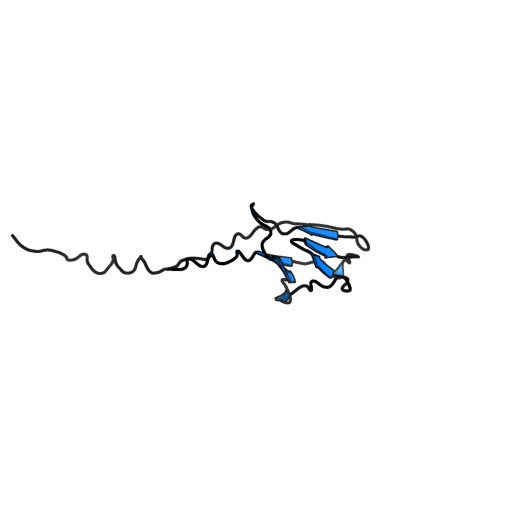81 ? -4.464 -2.417 10.943 1.00 97.56 81 LEU A C 1
ATOM 670 O O . LEU A 1 81 ? -4.017 -1.469 11.592 1.00 97.56 81 LEU A O 1
ATOM 674 N N . PRO A 1 82 ? -5.757 -2.778 11.027 1.00 98.12 82 PRO A N 1
ATOM 675 C CA . PRO A 1 82 ? -6.439 -3.825 10.258 1.00 98.12 82 PRO A CA 1
ATOM 676 C C . PRO A 1 82 ? -6.993 -3.335 8.908 1.00 98.12 82 PRO A C 1
ATOM 678 O O . PRO A 1 82 ? -7.106 -2.126 8.664 1.00 98.12 82 PRO A O 1
ATOM 681 N N . ALA A 1 83 ? -7.357 -4.292 8.051 1.00 98.25 83 ALA A N 1
ATOM 682 C CA . ALA A 1 83 ? -8.125 -4.067 6.832 1.00 98.25 83 ALA A CA 1
ATOM 683 C C . ALA A 1 83 ? -9.604 -3.810 7.138 1.00 98.25 83 ALA A C 1
ATOM 685 O O . ALA A 1 83 ? -10.179 -4.406 8.049 1.00 98.25 83 ALA A O 1
ATOM 686 N N . LYS A 1 84 ? -10.223 -2.941 6.344 1.00 98.31 84 LYS A N 1
ATOM 687 C CA . LYS A 1 84 ? -11.657 -2.666 6.376 1.00 98.31 84 LYS A CA 1
ATOM 688 C C . LYS A 1 84 ? -12.266 -2.808 4.988 1.00 98.31 84 LYS A C 1
ATOM 690 O O . LYS A 1 84 ? -11.579 -2.611 3.989 1.00 98.31 84 LYS A O 1
ATOM 695 N N . VAL A 1 85 ? -13.573 -3.062 4.919 1.00 97.81 85 VAL A N 1
ATOM 696 C CA . VAL A 1 85 ? -14.291 -3.131 3.632 1.00 97.81 85 VAL A CA 1
ATOM 697 C C . VAL A 1 85 ? -14.192 -1.806 2.862 1.00 97.81 85 VAL A C 1
ATOM 699 O O . VAL A 1 85 ? -14.033 -1.826 1.643 1.00 97.81 85 VAL A O 1
ATOM 702 N N . GLU A 1 86 ? -14.187 -0.666 3.564 1.00 97.31 86 GLU A N 1
ATOM 703 C CA . GLU A 1 86 ? -14.024 0.684 2.987 1.00 97.31 86 GLU A CA 1
ATOM 704 C C . GLU A 1 86 ? -12.670 0.908 2.290 1.00 97.31 86 GLU A C 1
ATOM 706 O O . GLU A 1 86 ? -12.556 1.791 1.445 1.00 97.31 86 GLU A O 1
ATOM 711 N N . ASP A 1 87 ? -11.660 0.087 2.596 1.00 97.00 87 ASP A N 1
ATOM 712 C CA . ASP A 1 87 ? -10.342 0.150 1.957 1.00 97.00 87 ASP A CA 1
ATOM 713 C C . ASP A 1 87 ? -10.327 -0.543 0.579 1.00 97.00 87 ASP A C 1
ATOM 715 O O . ASP A 1 87 ? -9.301 -0.579 -0.103 1.00 97.00 87 ASP A O 1
ATOM 719 N N . SER A 1 88 ? -11.441 -1.151 0.163 1.00 97.31 88 SER A N 1
ATOM 720 C CA . SER A 1 88 ? -11.528 -1.867 -1.109 1.00 97.31 88 SER A CA 1
ATOM 721 C C . SER A 1 88 ? -11.310 -0.924 -2.288 1.00 97.31 88 SER A C 1
ATOM 723 O O . SER A 1 88 ? -12.024 0.060 -2.465 1.00 97.31 88 SER A O 1
ATOM 725 N N . GLY A 1 89 ? -10.361 -1.265 -3.157 1.00 95.94 89 GLY A N 1
ATOM 726 C CA . GLY A 1 89 ? -10.106 -0.486 -4.358 1.00 95.94 89 GLY A CA 1
ATOM 727 C C . GLY A 1 89 ? -8.842 -0.905 -5.088 1.00 95.94 89 GLY A C 1
ATOM 728 O O . GLY A 1 89 ? -8.241 -1.947 -4.816 1.00 95.94 89 GLY A O 1
ATOM 729 N N . ILE A 1 90 ? -8.455 -0.080 -6.056 1.00 96.19 90 ILE A N 1
ATOM 730 C CA . ILE A 1 90 ? -7.234 -0.283 -6.829 1.00 96.19 90 ILE A CA 1
ATOM 731 C C . ILE A 1 90 ? -6.112 0.504 -6.159 1.00 96.19 90 ILE A C 1
ATOM 733 O O . ILE A 1 90 ? -6.259 1.683 -5.833 1.00 96.19 90 ILE A O 1
ATOM 737 N N . TYR A 1 91 ? -4.992 -0.182 -5.960 1.00 96.19 91 TYR A N 1
ATOM 738 C CA . TYR A 1 91 ? -3.759 0.400 -5.462 1.00 96.19 91 TYR A CA 1
ATOM 739 C C . TYR A 1 91 ? -2.670 0.202 -6.506 1.00 96.19 91 TYR A C 1
ATOM 741 O O . TYR A 1 91 ? -2.428 -0.919 -6.959 1.00 96.19 91 TYR A O 1
ATOM 749 N N . THR A 1 92 ? -1.999 1.291 -6.861 1.00 94.69 92 THR A N 1
ATOM 750 C CA . THR A 1 92 ? -0.902 1.284 -7.829 1.00 94.69 92 THR A CA 1
ATOM 751 C C . THR A 1 92 ? 0.419 1.280 -7.077 1.00 94.69 92 THR A C 1
ATOM 753 O O . THR A 1 92 ? 0.624 2.113 -6.195 1.00 94.69 92 THR A O 1
ATOM 756 N N . CYS A 1 93 ? 1.332 0.378 -7.437 1.00 92.56 93 CYS A N 1
ATOM 757 C CA . CYS A 1 93 ? 2.720 0.452 -6.993 1.00 92.56 93 CYS A CA 1
ATOM 758 C C . CYS A 1 93 ? 3.633 0.875 -8.144 1.00 92.56 93 CYS A C 1
ATOM 760 O O . CYS A 1 93 ? 3.527 0.363 -9.257 1.00 92.56 93 CYS A O 1
ATOM 762 N N . ILE A 1 94 ? 4.537 1.810 -7.865 1.00 89.31 94 ILE A N 1
ATOM 763 C CA . ILE A 1 94 ? 5.520 2.331 -8.811 1.00 89.31 94 ILE A CA 1
ATOM 764 C C . ILE A 1 94 ? 6.902 1.955 -8.294 1.00 89.31 94 ILE A C 1
ATOM 766 O O . ILE A 1 94 ? 7.288 2.330 -7.186 1.00 89.31 94 ILE A O 1
ATOM 770 N N . ILE A 1 95 ? 7.642 1.202 -9.104 1.00 85.56 95 ILE A N 1
ATOM 771 C CA . ILE A 1 95 ? 9.013 0.792 -8.812 1.00 85.56 95 ILE A CA 1
ATOM 772 C C . ILE A 1 95 ? 9.943 1.754 -9.542 1.00 85.56 95 ILE A C 1
ATOM 774 O O . ILE A 1 95 ? 9.973 1.772 -10.772 1.00 85.56 95 ILE A O 1
ATOM 778 N N . ARG A 1 96 ? 10.711 2.551 -8.798 1.00 78.31 96 ARG A N 1
A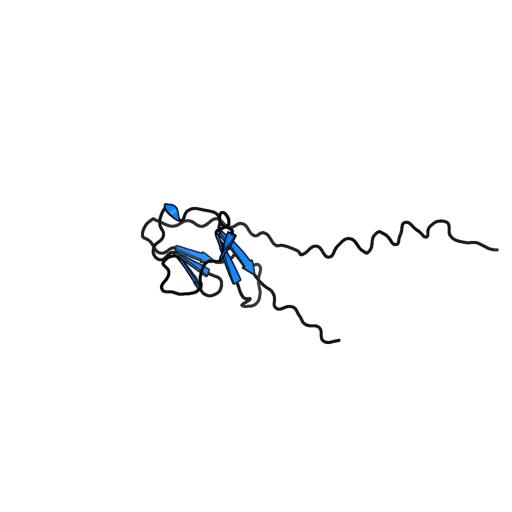TOM 779 C CA . ARG A 1 96 ? 11.718 3.429 -9.399 1.00 78.31 96 ARG A CA 1
ATOM 780 C C . ARG A 1 96 ? 13.031 2.670 -9.500 1.00 78.31 96 ARG A C 1
ATOM 782 O O . ARG A 1 96 ? 13.629 2.340 -8.479 1.00 78.31 96 ARG A O 1
ATOM 789 N N . SER A 1 97 ? 13.475 2.384 -10.720 1.00 69.56 97 SER A N 1
ATOM 790 C CA . SER A 1 97 ? 14.861 1.952 -10.912 1.00 69.56 97 SER A CA 1
ATOM 791 C C . SER A 1 97 ? 15.767 3.140 -1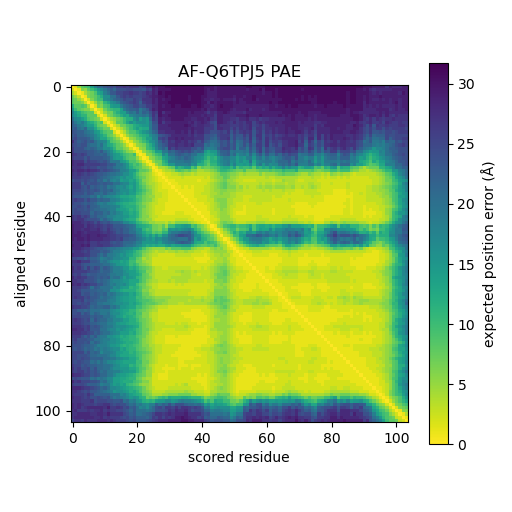0.591 1.00 69.56 97 SER A C 1
ATOM 793 O O . SER A 1 97 ? 15.436 4.251 -11.014 1.00 69.56 97 SER A O 1
ATOM 795 N N . PRO A 1 98 ? 16.878 2.961 -9.854 1.00 63.88 98 PRO A N 1
ATOM 796 C CA . PRO A 1 98 ? 17.895 3.997 -9.819 1.00 63.88 98 PRO A CA 1
ATOM 797 C C . PRO A 1 98 ? 18.302 4.258 -11.270 1.00 63.88 98 PRO A C 1
ATOM 799 O O . PRO A 1 98 ? 18.655 3.317 -11.986 1.00 63.88 98 PRO A O 1
ATOM 802 N N . GLU A 1 99 ? 18.177 5.503 -11.731 1.00 59.16 99 GLU A N 1
ATOM 803 C CA . GLU A 1 99 ? 18.739 5.887 -13.020 1.00 59.16 99 GLU A CA 1
ATOM 804 C C . GLU A 1 99 ? 20.203 5.462 -12.992 1.00 59.16 99 GLU A C 1
ATOM 806 O O . GLU A 1 99 ? 20.964 5.861 -12.108 1.00 59.16 99 GLU A O 1
ATOM 811 N N . SER A 1 100 ? 20.601 4.593 -13.917 1.00 49.31 100 SER A N 1
ATOM 812 C CA . SER A 1 100 ? 22.014 4.379 -14.164 1.00 49.31 100 SER A CA 1
ATOM 813 C C . SER A 1 100 ? 22.542 5.704 -14.701 1.00 49.31 100 SER A C 1
ATOM 815 O O . SER A 1 100 ? 22.452 5.951 -15.905 1.00 49.31 100 SER A O 1
ATOM 817 N N . VAL A 1 101 ? 23.028 6.576 -13.816 1.00 51.47 101 VAL A N 1
ATOM 818 C CA . VAL A 1 101 ? 23.851 7.721 -14.193 1.00 51.47 101 VAL A CA 1
ATOM 819 C C . VAL A 1 101 ? 25.070 7.114 -14.873 1.00 51.47 101 VAL A C 1
ATOM 821 O O . VAL A 1 101 ? 26.013 6.666 -14.225 1.00 51.47 101 VAL A O 1
ATOM 824 N N . LYS A 1 102 ? 25.008 6.990 -16.198 1.00 42.47 102 LYS A N 1
ATOM 825 C CA . LYS A 1 102 ? 26.188 6.730 -17.005 1.00 42.47 102 LYS A CA 1
ATOM 826 C C . LYS A 1 102 ? 26.936 8.049 -17.022 1.00 42.47 102 LYS A C 1
ATOM 828 O O . LYS A 1 102 ? 26.597 8.938 -17.796 1.00 42.47 102 LYS A O 1
ATOM 833 N N . THR A 1 103 ? 27.878 8.192 -16.100 1.00 39.47 103 THR A N 1
ATOM 834 C CA . THR A 1 103 ? 28.893 9.237 -16.167 1.00 39.47 103 THR A CA 1
ATOM 835 C C . THR A 1 103 ? 29.582 9.098 -17.523 1.00 39.47 103 THR A C 1
ATOM 837 O O . THR A 1 103 ? 30.150 8.042 -17.811 1.00 39.47 103 THR A O 1
ATOM 840 N N . VAL A 1 104 ? 29.413 10.110 -18.375 1.00 38.94 104 VAL A N 1
ATOM 841 C CA . VAL A 1 104 ? 30.186 10.301 -19.609 1.00 38.94 104 VAL A CA 1
ATOM 842 C C . VAL A 1 104 ? 31.535 10.889 -19.233 1.00 38.94 104 VAL A C 1
ATOM 844 O O . VAL A 1 104 ? 31.538 11.790 -18.363 1.00 38.94 104 VAL A O 1
#

pLDDT: mean 78.47, std 21.16, range [29.89, 98.5]

Secondary structure (DSSP, 8-state):
-----S-SSSSSSSSSS----------------TTS-EEEEP---SSS---EEEEETTTTEEPP--TTSSEEEETTEEEETT--GGG-S-EEEEE-PPP-----

Radius of gyration: 22.46 Å; Cα contacts (8 Å, |Δi|>4): 127; chains: 1; bounding box: 44×23×78 Å

Mean predicted aligned error: 12.35 Å

Sequence (104 aa):
MIGKWRMGLWALAILTVPMYFIVTEGRKTSWGLENEALIVRCPQRGGAINPVEWYYSNTNERIPTQKRNRIFVSRDRLKFLPAKVEDSGIYTCIIRSPESVKTV